Protein AF-A0A8E0RYA0-F1 (afdb_monomer)

pLDDT: mean 81.8, std 12.88, range [38.12, 97.06]

Foldseek 3Di:
DPDDQPQPEEDECEEFEDEQAERDADAADARYEYYNYEYEHAEHAYAHDHHDDPHEYEYAPYEYEAHEYHDPDDPHGREPHEDPDPRYHYDHYHYYHYPDYHYD

Radius of gyration: 13.26 Å; Cα contacts (8 Å, |Δi|>4): 288; chains: 1; bounding box: 29×22×43 Å

Solvent-accessible surface area (backbone atoms only — not comparable to full-atom values): 5639 Å² total; per-residue (Å²): 130,88,78,81,79,76,62,80,45,74,53,62,70,42,79,44,66,72,32,84,41,47,69,46,79,50,68,67,42,62,18,41,37,39,34,51,29,42,36,32,53,20,22,13,32,24,35,37,44,43,47,51,94,84,38,58,30,35,40,30,55,26,40,38,35,37,29,31,70,54,66,93,84,65,92,64,70,36,15,44,33,35,58,81,44,93,57,57,49,79,45,76,58,46,67,46,77,44,75,68,41,54,75,82

Organism: NCBI:txid27845

Sequence (104 aa):
MPRTIFLSSYVKGSSIHNTFNRGVNINNTDGVLIEDNVIHDVLGADLVLQGGLDESDTTQHSLIVNVKNRCLGDPVPAAAIWMSQLNTTVRSNVVAGGTNVGFW

Structure (mmCIF, N/CA/C/O backbone):
data_AF-A0A8E0RYA0-F1
#
_entry.id   AF-A0A8E0RYA0-F1
#
loop_
_atom_site.group_PDB
_atom_site.id
_atom_site.type_symbol
_atom_site.label_atom_id
_atom_site.label_alt_id
_atom_site.label_comp_id
_atom_site.label_asym_id
_atom_site.label_entity_id
_atom_site.label_seq_id
_atom_site.pdbx_PDB_ins_code
_atom_site.Cartn_x
_atom_site.Cartn_y
_atom_site.Cartn_z
_atom_site.occupancy
_atom_site.B_iso_or_equiv
_atom_site.auth_seq_id
_atom_site.auth_comp_id
_atom_site.auth_asym_id
_atom_site.auth_atom_id
_atom_site.pdbx_PDB_model_num
ATOM 1 N N . MET A 1 1 ? -9.766 1.633 30.560 1.00 38.12 1 MET A N 1
ATOM 2 C CA . MET A 1 1 ? -10.771 2.294 29.700 1.00 38.12 1 MET A CA 1
ATOM 3 C C . MET A 1 1 ? -10.448 1.931 28.257 1.00 38.12 1 MET A C 1
ATOM 5 O O . MET A 1 1 ? -9.279 2.077 27.913 1.00 38.12 1 MET A O 1
ATOM 9 N N . PRO A 1 2 ? -11.382 1.436 27.427 1.00 45.84 2 PRO A N 1
ATOM 10 C CA . PRO A 1 2 ? -11.112 1.302 26.002 1.00 45.84 2 PRO A CA 1
ATOM 11 C C . PRO A 1 2 ? -11.063 2.711 25.403 1.00 45.84 2 PRO A C 1
ATOM 13 O O . PRO A 1 2 ? -12.018 3.475 25.534 1.00 45.84 2 PRO A O 1
ATOM 16 N N . ARG A 1 3 ? -9.918 3.087 24.828 1.00 49.38 3 ARG A N 1
ATOM 17 C CA . ARG A 1 3 ? -9.749 4.362 24.125 1.00 49.38 3 ARG A CA 1
ATOM 18 C C . ARG A 1 3 ? -10.448 4.229 22.773 1.00 49.38 3 ARG A C 1
ATOM 20 O O . ARG A 1 3 ? -9.987 3.477 21.922 1.00 49.38 3 ARG A O 1
ATOM 27 N N . THR A 1 4 ? -11.572 4.916 22.597 1.00 50.41 4 THR A N 1
ATOM 28 C CA . THR A 1 4 ? -12.204 5.088 21.284 1.00 50.41 4 THR A CA 1
ATOM 29 C C . THR A 1 4 ? -11.242 5.891 20.413 1.00 50.41 4 THR A C 1
ATOM 31 O O . THR A 1 4 ? -11.009 7.066 20.689 1.00 50.41 4 THR A O 1
ATOM 34 N N . ILE A 1 5 ? -10.631 5.249 19.417 1.00 56.16 5 ILE A N 1
ATOM 35 C CA . ILE A 1 5 ? -9.774 5.921 18.436 1.00 56.16 5 ILE A CA 1
ATOM 36 C C . ILE A 1 5 ? -10.708 6.641 17.459 1.00 56.16 5 ILE A C 1
ATOM 38 O O . ILE A 1 5 ? -11.486 5.995 16.754 1.00 56.16 5 ILE A O 1
ATOM 42 N N . PHE A 1 6 ? -10.677 7.972 17.452 1.00 53.94 6 PHE A N 1
ATOM 43 C CA . PHE A 1 6 ? -11.389 8.777 16.462 1.00 53.94 6 PHE A CA 1
ATOM 44 C C . PHE A 1 6 ? -10.476 8.965 15.252 1.00 53.94 6 PHE A C 1
ATOM 46 O O . PHE A 1 6 ? -9.744 9.945 15.170 1.00 53.94 6 PHE A O 1
ATOM 53 N N . LEU A 1 7 ? -10.532 8.019 14.313 1.00 63.97 7 LEU A N 1
ATOM 54 C CA . LEU A 1 7 ? -9.858 8.143 13.021 1.00 63.97 7 LEU A CA 1
ATOM 55 C C . LEU A 1 7 ? -10.454 9.357 12.290 1.00 63.97 7 LEU A C 1
ATOM 57 O O . LEU A 1 7 ? -11.597 9.315 11.832 1.00 63.97 7 LEU A O 1
ATOM 61 N N . SER A 1 8 ? -9.723 10.471 12.255 1.00 75.19 8 SER A N 1
ATOM 62 C CA . SER A 1 8 ? -10.239 11.751 11.745 1.00 75.19 8 SER A CA 1
ATOM 63 C C . SER A 1 8 ? -10.173 11.855 10.218 1.00 75.19 8 SER A C 1
ATOM 65 O O . SER A 1 8 ? -10.931 12.616 9.618 1.00 75.19 8 SER A O 1
ATOM 67 N N . SER A 1 9 ? -9.290 11.072 9.589 1.00 87.50 9 SER A N 1
ATOM 68 C CA . SER A 1 9 ? -9.019 11.095 8.149 1.00 87.50 9 SER A CA 1
ATOM 69 C C . SER A 1 9 ? -9.010 9.683 7.570 1.00 87.50 9 SER A C 1
ATOM 71 O O . SER A 1 9 ? -8.534 8.742 8.208 1.00 87.50 9 SER A O 1
ATOM 73 N N . TYR A 1 10 ? -9.537 9.522 6.354 1.00 92.31 10 TYR A N 1
ATOM 74 C CA . TYR A 1 10 ? -9.630 8.214 5.714 1.00 92.31 10 TYR A CA 1
ATOM 75 C C . TYR A 1 10 ? -9.494 8.265 4.191 1.00 92.31 10 TYR A C 1
ATOM 77 O O . TYR A 1 10 ? -9.894 9.230 3.541 1.00 92.31 10 TYR A O 1
ATOM 85 N N . VAL A 1 11 ? -8.999 7.163 3.631 1.00 93.44 11 VAL A N 1
ATOM 86 C CA . VAL A 1 11 ? -9.173 6.777 2.227 1.00 93.44 11 VAL A CA 1
ATOM 87 C C . VAL A 1 11 ? -9.918 5.452 2.247 1.00 93.44 11 VAL A C 1
ATOM 89 O O . VAL A 1 11 ? -9.365 4.433 2.667 1.00 93.44 11 VAL A O 1
ATOM 92 N N . LYS A 1 12 ? -11.198 5.468 1.872 1.00 95.38 12 LYS A N 1
ATOM 93 C CA . LYS A 1 12 ? -12.062 4.294 1.987 1.00 95.38 12 LYS A CA 1
ATOM 94 C C . LYS A 1 12 ? -12.888 4.054 0.733 1.00 95.38 12 LYS A C 1
ATOM 96 O O . LYS A 1 12 ? -13.416 5.009 0.166 1.00 95.38 12 LYS A O 1
ATOM 101 N N . GLY A 1 13 ? -13.028 2.791 0.327 1.00 96.69 13 GLY A N 1
ATOM 102 C CA . GLY A 1 13 ? -13.919 2.398 -0.770 1.00 96.69 13 GLY A CA 1
ATOM 103 C C . GLY A 1 13 ? -13.527 2.979 -2.130 1.00 96.69 13 GLY A C 1
ATOM 104 O O . GLY A 1 13 ? -14.394 3.208 -2.971 1.00 96.69 13 GLY A O 1
ATOM 105 N N . SER A 1 14 ? -12.246 3.298 -2.324 1.00 96.50 14 SER A N 1
ATOM 106 C CA . SER A 1 14 ? -11.739 3.969 -3.524 1.00 96.50 14 SER A CA 1
ATOM 107 C C . SER A 1 14 ? -11.053 2.997 -4.481 1.00 96.50 14 SER A C 1
AT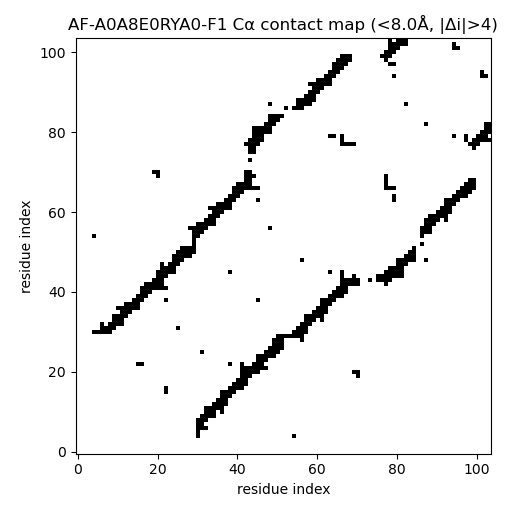OM 109 O O . SER A 1 14 ? -10.441 2.014 -4.061 1.00 96.50 14 SER A O 1
ATOM 111 N N . SER A 1 15 ? -11.109 3.314 -5.777 1.00 96.00 15 SER A N 1
ATOM 112 C CA . SER A 1 15 ? -10.278 2.682 -6.805 1.00 96.00 15 SER A CA 1
ATOM 113 C C . SER A 1 15 ? -9.200 3.666 -7.250 1.00 96.00 15 SER A C 1
ATOM 115 O O . SER A 1 15 ? -9.528 4.747 -7.737 1.00 96.00 15 SER A O 1
ATOM 117 N N . ILE A 1 16 ? -7.927 3.308 -7.096 1.00 94.75 16 ILE A N 1
ATOM 118 C CA . ILE A 1 16 ? -6.782 4.160 -7.451 1.00 94.75 16 ILE A CA 1
ATOM 119 C C . ILE A 1 16 ? -5.958 3.435 -8.510 1.00 94.75 16 ILE A C 1
ATOM 121 O O . ILE A 1 16 ? -5.563 2.288 -8.315 1.00 94.75 16 ILE A O 1
ATOM 125 N N . HIS A 1 17 ? -5.708 4.084 -9.647 1.00 93.62 17 HIS A N 1
ATOM 126 C CA . HIS A 1 17 ? -5.005 3.436 -10.748 1.00 93.62 17 HIS A CA 1
ATOM 127 C C . HIS A 1 17 ? -4.148 4.385 -11.584 1.00 93.62 17 HIS A C 1
ATOM 129 O O . HIS A 1 17 ? -4.382 5.593 -11.601 1.00 93.62 17 HIS A O 1
ATOM 135 N N . ASN A 1 18 ? -3.155 3.829 -12.289 1.00 91.81 18 ASN A N 1
ATOM 136 C CA . ASN A 1 18 ? -2.279 4.555 -13.221 1.00 91.81 18 ASN A CA 1
ATOM 137 C C . ASN A 1 18 ? -1.565 5.768 -12.593 1.00 91.81 18 ASN A C 1
ATOM 139 O O . ASN A 1 18 ? -1.508 6.847 -13.188 1.00 91.81 18 ASN A O 1
ATOM 143 N N . THR A 1 19 ? -1.005 5.604 -11.395 1.00 86.75 19 THR A N 1
ATOM 144 C CA . THR A 1 19 ? -0.273 6.681 -10.717 1.00 86.75 19 THR A CA 1
ATOM 145 C C . THR A 1 19 ? 1.218 6.669 -11.070 1.00 86.75 19 THR A C 1
ATOM 147 O O . THR A 1 19 ? 1.802 5.642 -11.421 1.00 86.75 19 THR A O 1
ATOM 150 N N . PHE A 1 20 ? 1.857 7.838 -10.975 1.00 81.62 20 PHE A N 1
ATOM 151 C CA . PHE A 1 20 ? 3.246 8.029 -11.406 1.00 81.62 20 PHE A CA 1
ATOM 152 C C . PHE A 1 20 ? 4.311 7.697 -10.344 1.00 81.62 20 PHE A C 1
ATOM 154 O O . PHE A 1 20 ? 5.495 7.764 -10.676 1.00 81.62 20 PHE A O 1
ATOM 161 N N . ASN A 1 21 ? 3.936 7.358 -9.099 1.00 75.69 21 ASN A N 1
ATOM 162 C CA . ASN A 1 21 ? 4.906 6.927 -8.072 1.00 75.69 21 ASN A CA 1
ATOM 163 C C . ASN A 1 21 ? 4.307 6.299 -6.788 1.00 75.69 21 ASN A C 1
ATOM 165 O O . ASN A 1 21 ? 4.989 5.532 -6.113 1.00 75.69 21 ASN A O 1
ATOM 169 N N . ARG A 1 22 ? 3.087 6.692 -6.388 1.00 85.69 22 ARG A N 1
ATOM 170 C CA . ARG A 1 22 ? 2.395 6.188 -5.184 1.00 85.69 22 ARG A CA 1
ATOM 171 C C . ARG A 1 22 ? 0.884 6.189 -5.402 1.00 85.69 22 ARG A C 1
ATOM 173 O O . ARG A 1 22 ? 0.392 7.090 -6.086 1.00 85.69 22 ARG A O 1
ATOM 180 N N . GLY A 1 23 ? 0.156 5.221 -4.852 1.00 89.00 23 GLY A N 1
ATOM 181 C CA . GLY A 1 23 ? -1.309 5.248 -4.813 1.00 89.00 23 GLY A CA 1
ATOM 182 C C . GLY A 1 23 ? -1.813 6.025 -3.605 1.00 89.00 23 GLY A C 1
ATOM 183 O O . GLY A 1 23 ? -2.583 6.970 -3.766 1.00 89.00 23 GLY A O 1
ATOM 184 N N . VAL A 1 24 ? -1.315 5.699 -2.407 1.00 90.44 24 VAL A N 1
ATOM 185 C CA . VAL A 1 24 ? -1.623 6.433 -1.171 1.00 90.44 24 VAL A CA 1
ATOM 186 C C . VAL A 1 24 ? -0.354 6.647 -0.352 1.00 90.44 24 VAL A C 1
ATOM 188 O O . VAL A 1 24 ? 0.398 5.720 -0.059 1.00 90.44 24 VAL A O 1
ATOM 191 N N . ASN A 1 25 ? -0.123 7.894 0.045 1.00 88.56 25 ASN A N 1
ATOM 192 C CA . ASN A 1 25 ? 1.037 8.280 0.834 1.00 88.56 25 ASN A CA 1
ATOM 193 C C . ASN A 1 25 ? 0.578 9.036 2.079 1.00 88.56 25 ASN A C 1
ATOM 195 O O . ASN A 1 25 ? 0.039 10.137 1.951 1.00 88.56 25 ASN A O 1
ATOM 199 N N . ILE A 1 26 ? 0.804 8.463 3.258 1.00 85.62 26 ILE A N 1
ATOM 200 C CA . ILE A 1 26 ? 0.546 9.133 4.534 1.00 85.62 26 ILE A CA 1
ATOM 201 C C . ILE A 1 26 ? 1.885 9.496 5.171 1.00 85.62 26 ILE A C 1
ATOM 203 O O . ILE A 1 26 ? 2.786 8.663 5.249 1.00 85.62 26 ILE A O 1
ATOM 207 N N . ASN A 1 27 ? 2.039 10.769 5.548 1.00 84.50 27 ASN A N 1
ATOM 208 C CA . ASN A 1 27 ? 3.271 11.290 6.136 1.00 84.50 27 ASN A CA 1
ATOM 209 C C . ASN A 1 27 ? 2.963 12.124 7.375 1.00 84.50 27 ASN A C 1
ATOM 211 O O . ASN A 1 27 ? 2.237 13.112 7.272 1.00 84.50 27 ASN A O 1
ATOM 215 N N . ASN A 1 28 ? 3.590 11.775 8.496 1.00 81.88 28 ASN A N 1
ATOM 216 C CA . ASN A 1 28 ? 3.481 12.444 9.784 1.00 81.88 28 ASN A CA 1
ATOM 217 C C . ASN A 1 28 ? 2.016 12.616 10.218 1.00 81.88 28 ASN A C 1
ATOM 219 O O . ASN A 1 28 ? 1.565 13.731 10.487 1.00 81.88 28 ASN A O 1
ATOM 223 N N . THR A 1 29 ? 1.274 11.507 10.207 1.00 79.56 29 THR A N 1
ATOM 224 C CA . THR A 1 29 ? -0.162 11.449 10.477 1.00 79.56 29 THR A CA 1
ATOM 225 C C . THR A 1 29 ? -0.454 10.656 11.742 1.00 79.56 29 THR A C 1
ATOM 227 O O . THR A 1 29 ? 0.229 9.692 12.034 1.00 79.56 29 THR A O 1
ATOM 230 N N . ASP A 1 30 ? -1.505 11.020 12.470 1.00 82.25 30 ASP A N 1
ATOM 231 C CA . ASP A 1 30 ? -1.971 10.250 13.623 1.00 82.25 30 ASP A CA 1
ATOM 232 C C . ASP A 1 30 ? -3.424 9.818 13.382 1.00 82.25 30 ASP A C 1
ATOM 234 O O . ASP A 1 30 ? -4.336 10.650 13.349 1.00 82.25 30 ASP A O 1
ATOM 238 N N . GLY A 1 31 ? -3.641 8.513 13.187 1.00 84.75 31 GLY A N 1
ATOM 239 C CA . GLY A 1 31 ? -4.977 7.914 13.154 1.00 84.75 31 GLY A CA 1
ATOM 240 C C . GLY A 1 31 ? -5.672 7.985 11.790 1.00 84.75 31 GLY A C 1
ATOM 241 O O . GLY A 1 31 ? -6.850 8.343 11.702 1.00 84.75 31 GLY A O 1
ATOM 242 N N . VAL A 1 32 ? -4.971 7.629 10.714 1.00 88.94 32 VAL A N 1
ATOM 243 C CA . VAL A 1 32 ? -5.534 7.512 9.361 1.00 88.94 32 VAL A CA 1
ATOM 244 C C . VAL A 1 32 ? -6.054 6.100 9.097 1.00 88.94 32 VAL A C 1
ATOM 246 O O . VAL A 1 32 ? -5.383 5.105 9.376 1.00 88.94 32 VAL A O 1
ATOM 249 N N . LEU A 1 33 ? -7.250 6.010 8.505 1.00 91.25 33 LEU A N 1
ATOM 250 C CA . LEU A 1 33 ? -7.844 4.751 8.050 1.00 91.25 33 LEU A CA 1
ATOM 251 C C . LEU A 1 33 ? -7.735 4.579 6.535 1.00 91.25 33 LEU A C 1
ATOM 253 O O . LEU A 1 33 ? -8.238 5.398 5.769 1.00 91.25 33 LEU A O 1
ATOM 257 N N . ILE A 1 34 ? -7.161 3.461 6.105 1.00 92.81 34 ILE A N 1
ATOM 258 C CA . ILE A 1 34 ? -7.069 3.067 4.700 1.00 92.81 34 ILE A CA 1
ATOM 259 C C . ILE A 1 34 ? -7.775 1.723 4.550 1.00 92.81 34 ILE A C 1
ATOM 261 O O . ILE A 1 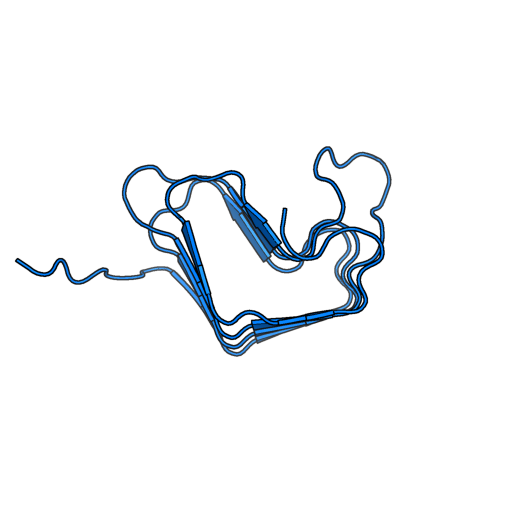34 ? -7.228 0.681 4.905 1.00 92.81 34 ILE A O 1
ATOM 265 N N . GLU A 1 35 ? -9.020 1.748 4.083 1.00 95.50 35 GLU A N 1
ATOM 266 C CA . GLU A 1 35 ? -9.914 0.589 4.144 1.00 95.50 35 GLU A CA 1
ATOM 267 C C . GLU A 1 35 ? -10.660 0.328 2.829 1.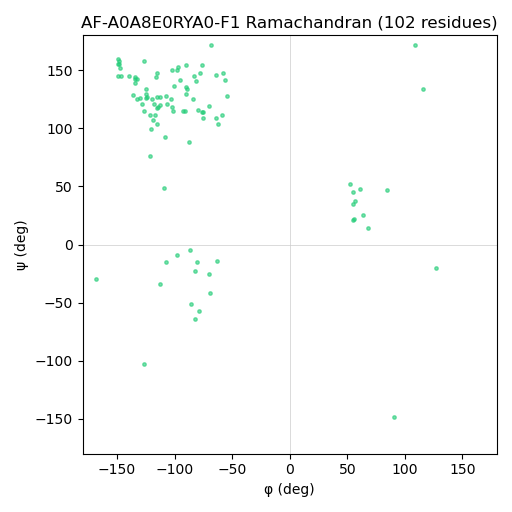00 95.50 35 GLU A C 1
ATOM 269 O O . GLU A 1 35 ? -11.115 1.257 2.172 1.00 95.50 35 GLU A O 1
ATOM 274 N N . ASP A 1 36 ? -10.847 -0.944 2.470 1.00 97.06 36 ASP A N 1
ATOM 275 C CA . ASP A 1 36 ? -11.701 -1.367 1.347 1.00 97.06 36 ASP A CA 1
ATOM 276 C C . ASP A 1 36 ? -11.331 -0.704 0.002 1.00 97.06 36 ASP A C 1
ATOM 278 O O . ASP A 1 36 ? -12.204 -0.386 -0.808 1.00 97.06 36 ASP A O 1
ATOM 282 N N . ASN A 1 37 ? -10.041 -0.449 -0.243 1.00 96.50 37 ASN A N 1
ATOM 283 C CA . ASN A 1 37 ? -9.582 0.160 -1.494 1.00 96.50 37 ASN A CA 1
ATOM 284 C C . ASN A 1 37 ? -9.083 -0.894 -2.485 1.00 96.50 37 ASN A C 1
ATOM 286 O O . ASN A 1 37 ? -8.525 -1.920 -2.096 1.00 96.50 37 ASN A O 1
ATOM 290 N N . VAL A 1 38 ? -9.221 -0.603 -3.778 1.00 96.31 38 VAL A N 1
ATOM 291 C CA . VAL A 1 38 ? -8.577 -1.356 -4.859 1.00 96.31 38 VAL A CA 1
ATOM 292 C C . VAL A 1 38 ? -7.542 -0.453 -5.510 1.00 96.31 38 VAL A C 1
ATOM 294 O O . VAL A 1 38 ? -7.881 0.608 -6.031 1.00 96.31 38 VAL A O 1
ATOM 297 N N . ILE A 1 39 ? -6.278 -0.860 -5.485 1.00 94.12 39 ILE A N 1
ATOM 298 C CA . ILE A 1 39 ? -5.183 -0.072 -6.042 1.00 94.12 39 ILE A CA 1
ATOM 299 C C . ILE A 1 39 ? -4.423 -0.908 -7.064 1.00 94.12 39 ILE A C 1
ATOM 301 O O . ILE A 1 39 ? -4.027 -2.041 -6.780 1.00 94.12 39 ILE A O 1
ATOM 305 N N . HIS A 1 40 ? -4.268 -0.391 -8.284 1.00 93.00 40 HIS A N 1
ATOM 306 C CA . HIS A 1 40 ? -3.605 -1.144 -9.342 1.00 93.00 40 HIS A CA 1
ATOM 307 C C . HIS A 1 40 ? -2.850 -0.296 -10.360 1.00 93.00 40 HIS A C 1
ATOM 309 O O . HIS A 1 40 ? -3.106 0.888 -10.539 1.00 93.00 40 HIS A O 1
ATOM 315 N N . ASP A 1 41 ? -1.906 -0.919 -11.067 1.00 91.19 41 ASP A N 1
ATOM 316 C CA . ASP A 1 41 ? -1.114 -0.257 -12.114 1.00 91.19 41 ASP A CA 1
ATOM 317 C C . ASP A 1 41 ? -0.366 0.992 -11.618 1.00 91.19 41 ASP A C 1
ATOM 319 O O . ASP A 1 41 ? -0.236 1.990 -12.331 1.00 91.19 41 ASP A O 1
ATOM 323 N N . VAL A 1 42 ? 0.142 0.920 -10.390 1.00 87.44 42 VAL A N 1
ATOM 324 C CA . VAL A 1 42 ? 0.937 1.969 -9.747 1.00 87.44 42 VAL A CA 1
ATOM 325 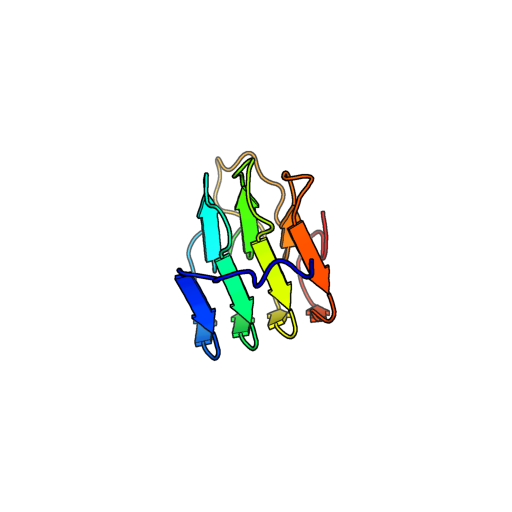C C . VAL A 1 42 ? 2.416 1.763 -10.064 1.00 87.44 42 VAL A C 1
ATOM 327 O O . VAL A 1 42 ? 2.926 0.646 -9.977 1.00 87.44 42 VAL A O 1
ATOM 330 N N . LEU A 1 43 ? 3.118 2.830 -10.449 1.00 86.19 43 LEU A N 1
ATOM 331 C CA . LEU A 1 43 ? 4.585 2.848 -10.479 1.00 86.19 43 LEU A CA 1
ATOM 332 C C . LEU A 1 43 ? 5.106 3.135 -9.066 1.00 86.19 43 LEU A C 1
ATOM 334 O O . LEU A 1 43 ? 4.550 4.011 -8.426 1.00 86.19 43 LEU A O 1
ATOM 338 N N . GLY A 1 44 ? 6.185 2.493 -8.610 1.00 78.81 44 GLY A N 1
ATOM 339 C CA . GLY A 1 44 ? 6.845 2.822 -7.335 1.00 78.81 44 GLY A CA 1
ATOM 340 C C . GLY A 1 44 ? 6.322 2.043 -6.125 1.00 78.81 44 GLY A C 1
ATOM 341 O O . GLY A 1 44 ? 5.985 0.868 -6.246 1.00 78.81 44 GLY A O 1
ATOM 342 N N . ALA A 1 45 ? 6.344 2.664 -4.943 1.00 74.12 45 ALA A N 1
ATOM 343 C CA . ALA A 1 45 ? 5.757 2.090 -3.731 1.00 74.12 45 ALA A CA 1
ATOM 344 C C . ALA A 1 45 ? 4.300 2.534 -3.624 1.00 74.12 45 ALA A C 1
ATOM 346 O O . ALA A 1 45 ? 4.021 3.723 -3.736 1.00 74.12 45 ALA A O 1
ATOM 347 N N . ASP A 1 46 ? 3.373 1.606 -3.423 1.00 75.25 46 ASP A N 1
ATOM 348 C CA . ASP A 1 46 ? 1.958 1.928 -3.563 1.00 75.25 46 ASP A CA 1
ATOM 349 C C . ASP A 1 46 ? 1.374 2.588 -2.308 1.00 75.25 46 ASP A C 1
ATOM 351 O O . ASP A 1 46 ? 1.013 3.770 -2.336 1.00 75.25 46 ASP A O 1
ATOM 355 N N . LEU A 1 47 ? 1.353 1.848 -1.200 1.00 78.25 47 LEU A N 1
ATOM 356 C CA . LEU A 1 47 ? 0.953 2.332 0.110 1.00 78.25 47 LEU A CA 1
ATOM 357 C C . LEU A 1 47 ? 2.189 2.626 0.962 1.00 78.25 47 LEU A C 1
ATOM 359 O O . LEU A 1 47 ? 2.938 1.717 1.321 1.00 78.25 47 LEU A O 1
ATOM 363 N N . VAL A 1 48 ? 2.390 3.894 1.313 1.00 78.12 48 VAL A N 1
ATOM 364 C CA . VAL A 1 48 ? 3.537 4.345 2.112 1.00 78.12 48 VAL A CA 1
ATOM 365 C C . VAL A 1 48 ? 3.052 4.882 3.453 1.00 78.12 48 VAL A C 1
ATOM 367 O O . VAL A 1 48 ? 2.311 5.863 3.488 1.00 78.12 48 VAL A O 1
ATOM 370 N N . LEU A 1 49 ? 3.475 4.226 4.539 1.00 75.38 49 LEU A N 1
ATOM 371 C CA . LEU A 1 49 ? 3.071 4.521 5.917 1.00 75.38 49 LEU A CA 1
ATOM 372 C C . LEU A 1 49 ? 4.247 5.174 6.671 1.00 75.38 49 LEU A C 1
ATOM 374 O O . LEU A 1 49 ? 5.131 4.481 7.191 1.00 75.38 49 LEU A O 1
ATOM 378 N N . GLN A 1 50 ? 4.296 6.514 6.657 1.00 71.12 50 GLN A N 1
ATOM 379 C CA . GLN A 1 50 ? 5.414 7.329 7.157 1.00 71.12 50 GLN A CA 1
ATOM 380 C C . GLN A 1 50 ? 5.029 8.311 8.272 1.00 71.12 50 GLN A C 1
ATOM 382 O O . GLN A 1 50 ? 5.058 9.514 8.067 1.00 71.12 50 GLN A O 1
ATOM 387 N N . GLY A 1 51 ? 4.823 7.858 9.504 1.00 64.56 51 GLY A N 1
ATOM 388 C CA . GLY A 1 51 ? 5.000 8.702 10.698 1.00 64.56 51 GLY A CA 1
ATOM 389 C C . GLY A 1 51 ? 3.722 9.115 11.425 1.00 64.56 51 GLY A C 1
ATOM 390 O O . GLY A 1 51 ? 2.635 8.884 10.928 1.00 64.56 51 GLY A O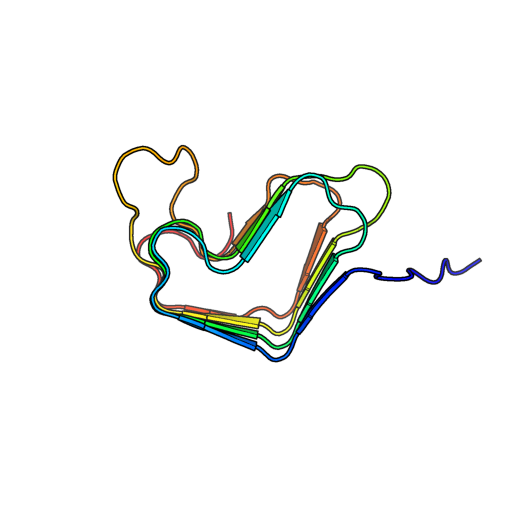 1
ATOM 391 N N . GLY A 1 52 ? 3.920 9.731 12.600 1.00 59.28 52 GLY A N 1
ATOM 392 C CA . GLY A 1 52 ? 2.967 9.892 13.713 1.00 59.28 52 GLY A CA 1
ATOM 393 C C . GLY A 1 52 ? 3.476 9.149 14.955 1.00 59.28 52 GLY A C 1
ATOM 394 O O . GLY A 1 52 ? 3.975 8.026 14.836 1.00 59.28 52 GLY A O 1
ATOM 395 N N . LEU A 1 53 ? 3.452 9.760 16.139 1.00 63.50 53 LEU A N 1
ATOM 396 C CA . LEU A 1 53 ? 3.940 9.117 17.375 1.00 63.50 53 LEU A CA 1
A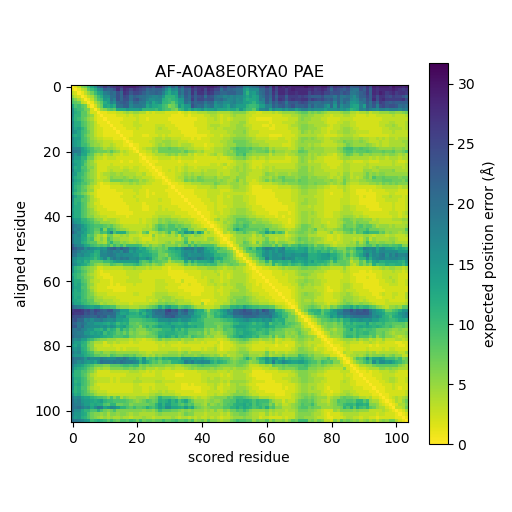TOM 397 C C . LEU A 1 53 ? 2.803 8.714 18.319 1.00 63.50 53 LEU A C 1
ATOM 399 O O . LEU A 1 53 ? 3.031 7.902 19.218 1.00 63.50 53 LEU A O 1
ATOM 403 N N . ASP A 1 54 ? 1.596 9.240 18.108 1.00 66.44 54 ASP A N 1
ATOM 404 C CA . ASP A 1 54 ? 0.584 9.328 19.157 1.00 66.44 54 ASP A CA 1
ATOM 405 C C . ASP A 1 54 ? -0.629 8.420 18.899 1.00 66.44 54 ASP A C 1
ATOM 407 O O . ASP A 1 54 ? -1.184 7.862 19.855 1.00 66.44 54 ASP A O 1
ATOM 411 N N . GLU A 1 55 ? -1.033 8.217 17.636 1.00 69.44 55 GLU A N 1
ATOM 412 C CA . GLU A 1 55 ? -2.120 7.297 17.259 1.00 69.44 55 GLU A CA 1
ATOM 413 C C . GLU A 1 55 ? -1.703 6.275 16.194 1.00 69.44 55 GLU A C 1
ATOM 415 O O . GLU A 1 55 ? -0.719 6.450 15.481 1.00 69.44 55 GLU A O 1
ATOM 420 N N . SER A 1 56 ? -2.437 5.156 16.127 1.00 77.31 56 SER A N 1
ATOM 421 C CA . SER A 1 56 ? -2.121 4.072 15.196 1.00 77.31 56 SER A CA 1
ATOM 422 C C . SER A 1 56 ? -2.877 4.223 13.883 1.00 77.31 56 SER A C 1
ATOM 424 O O . SER A 1 56 ? -4.103 4.088 13.846 1.00 77.31 56 SER A O 1
ATOM 426 N N . ASP A 1 57 ? -2.135 4.440 12.800 1.00 85.75 57 ASP A N 1
ATOM 427 C CA . ASP A 1 57 ? -2.672 4.325 11.447 1.00 85.75 57 ASP A CA 1
ATOM 428 C C . ASP A 1 57 ? -3.101 2.878 11.175 1.00 85.75 57 ASP A C 1
ATOM 430 O O . ASP A 1 57 ? -2.497 1.918 11.662 1.00 85.75 57 ASP A O 1
ATOM 434 N N . THR A 1 58 ? -4.163 2.699 10.396 1.00 89.62 58 THR A N 1
ATOM 435 C CA . THR A 1 58 ? -4.701 1.374 10.076 1.00 89.62 58 THR A CA 1
ATOM 436 C C . THR A 1 58 ? -4.897 1.226 8.580 1.00 89.62 58 THR A C 1
ATOM 438 O O . THR A 1 58 ? -5.626 1.999 7.964 1.00 89.62 58 THR A O 1
ATOM 441 N N . THR A 1 59 ? -4.317 0.174 8.003 1.00 91.62 59 THR A N 1
ATOM 442 C CA . THR A 1 59 ? -4.656 -0.293 6.657 1.00 91.62 59 THR A CA 1
ATOM 443 C C . THR A 1 59 ? -5.270 -1.685 6.712 1.00 91.62 59 THR A C 1
ATOM 445 O O . THR A 1 59 ? -4.698 -2.614 7.297 1.00 91.62 59 THR A O 1
ATOM 448 N N . GLN A 1 60 ? -6.447 -1.836 6.104 1.00 94.50 60 GLN A N 1
ATOM 449 C CA . GLN A 1 60 ? -7.155 -3.108 6.077 1.00 94.50 60 GLN A CA 1
ATOM 450 C C . GLN A 1 60 ? -8.010 -3.331 4.835 1.00 94.50 60 GLN A C 1
ATOM 452 O O . GLN A 1 60 ? -8.463 -2.386 4.194 1.00 94.50 60 GLN A O 1
ATOM 457 N N . HIS A 1 61 ? -8.247 -4.605 4.520 1.00 96.50 61 HIS A N 1
ATOM 458 C CA . HIS A 1 61 ? -9.192 -5.048 3.484 1.00 96.50 61 HIS A CA 1
ATOM 459 C C . HIS A 1 61 ? -8.951 -4.444 2.091 1.00 96.50 61 HIS A C 1
ATOM 461 O O . HIS A 1 61 ? -9.855 -4.423 1.260 1.00 96.50 61 HIS A O 1
ATOM 467 N N . SER A 1 62 ? -7.743 -3.950 1.820 1.00 95.94 62 SER A N 1
ATOM 468 C CA . SER A 1 62 ? -7.409 -3.358 0.530 1.00 95.94 62 SER A CA 1
ATOM 469 C C . SER A 1 62 ? -6.750 -4.392 -0.380 1.00 95.94 62 SER A C 1
ATOM 471 O O . SER A 1 62 ? -5.960 -5.230 0.068 1.00 95.94 62 SER A O 1
ATOM 473 N N . LEU A 1 63 ? -7.094 -4.336 -1.664 1.00 95.19 63 LEU A N 1
ATOM 474 C CA . LEU A 1 63 ? -6.510 -5.147 -2.725 1.00 95.19 63 LEU A CA 1
ATOM 475 C C . LEU A 1 63 ? -5.513 -4.294 -3.507 1.00 95.19 63 LEU A C 1
ATOM 477 O O . LEU A 1 63 ? -5.907 -3.322 -4.144 1.00 95.19 63 LEU A O 1
ATOM 481 N N . ILE A 1 64 ? -4.242 -4.688 -3.498 1.00 93.00 64 ILE A N 1
ATOM 482 C CA . ILE A 1 64 ? -3.172 -3.999 -4.218 1.00 93.00 64 ILE A CA 1
ATOM 483 C C . ILE A 1 64 ? -2.569 -4.939 -5.261 1.00 93.00 64 ILE A C 1
ATOM 485 O O . ILE A 1 64 ? -2.066 -6.016 -4.925 1.00 93.00 64 ILE A O 1
ATOM 489 N N . VAL A 1 65 ? -2.617 -4.551 -6.537 1.00 93.31 65 VAL A N 1
ATOM 490 C CA . VAL A 1 65 ? -2.209 -5.423 -7.647 1.00 93.31 65 VAL A CA 1
ATOM 491 C C . VAL A 1 65 ? -1.333 -4.699 -8.662 1.00 93.31 65 VAL A C 1
ATOM 493 O O . VAL A 1 65 ? -1.563 -3.547 -9.000 1.00 93.31 65 VAL A O 1
ATOM 496 N N . ASN A 1 66 ? -0.351 -5.399 -9.228 1.00 90.94 66 ASN A N 1
ATOM 497 C CA . ASN A 1 66 ? 0.455 -4.888 -10.344 1.00 90.94 66 ASN A CA 1
ATOM 498 C C . ASN A 1 66 ? 1.242 -3.606 -10.010 1.00 90.94 66 ASN A C 1
ATOM 500 O O . ASN A 1 66 ? 1.232 -2.631 -10.767 1.00 90.94 66 ASN A O 1
ATOM 504 N N . VAL A 1 67 ? 1.927 -3.622 -8.864 1.00 87.69 67 VAL A N 1
ATOM 505 C CA . VAL A 1 67 ? 2.865 -2.570 -8.454 1.00 87.69 67 VAL A CA 1
ATOM 506 C C . VAL A 1 67 ? 4.164 -2.708 -9.246 1.00 87.69 67 VAL A C 1
ATOM 508 O O . VAL A 1 67 ? 4.895 -3.699 -9.133 1.00 87.69 67 VAL A O 1
ATOM 511 N N . LYS A 1 68 ? 4.442 -1.716 -10.085 1.00 86.31 68 LYS A N 1
ATOM 512 C CA . LYS A 1 68 ? 5.522 -1.712 -11.075 1.00 86.31 68 LYS A CA 1
ATOM 513 C C . LYS A 1 68 ? 6.756 -0.992 -10.541 1.00 86.31 68 LYS A C 1
ATOM 515 O O . LYS A 1 68 ? 6.654 -0.083 -9.721 1.00 86.31 68 LYS A O 1
ATOM 520 N N . ASN A 1 69 ? 7.936 -1.360 -11.034 1.00 78.69 69 ASN A N 1
ATOM 521 C CA . ASN A 1 69 ? 9.166 -0.648 -10.683 1.00 78.69 69 ASN A CA 1
ATOM 522 C C . ASN A 1 69 ? 9.095 0.848 -11.051 1.00 78.69 69 ASN A C 1
ATOM 524 O O . ASN A 1 69 ? 8.431 1.248 -12.008 1.00 78.69 69 ASN A O 1
ATOM 528 N N . ARG A 1 70 ? 9.771 1.665 -10.236 1.00 71.25 70 ARG A N 1
ATOM 529 C CA . ARG A 1 70 ? 9.664 3.133 -10.210 1.00 71.25 70 ARG A CA 1
ATOM 530 C C . ARG A 1 70 ? 10.214 3.852 -11.452 1.00 71.25 70 ARG A C 1
ATOM 532 O O . ARG A 1 70 ? 10.998 3.303 -12.227 1.00 71.25 70 ARG A O 1
ATOM 539 N N . CYS A 1 71 ? 9.945 5.161 -11.490 1.00 62.91 71 CYS A N 1
ATOM 540 C CA . CYS A 1 71 ? 10.756 6.170 -12.180 1.00 62.91 71 CYS A CA 1
ATOM 541 C C . CYS A 1 71 ? 12.021 6.532 -11.355 1.00 62.91 71 CYS A C 1
ATOM 543 O O . CYS A 1 71 ? 12.015 6.464 -10.128 1.00 62.91 71 CYS A O 1
ATOM 545 N N . LEU A 1 72 ? 13.139 6.870 -12.006 1.00 58.94 72 LEU A N 1
ATOM 546 C CA . LEU A 1 72 ? 14.461 7.105 -11.391 1.00 58.94 72 LEU A CA 1
ATOM 547 C C . LEU A 1 72 ? 14.426 8.161 -10.254 1.00 58.94 72 LEU A C 1
ATOM 549 O O . LEU A 1 72 ? 13.975 9.276 -10.476 1.00 58.94 72 LEU A O 1
ATOM 553 N N . GLY A 1 73 ? 14.953 7.834 -9.063 1.00 64.62 73 GLY A N 1
ATOM 554 C CA . GLY A 1 73 ? 15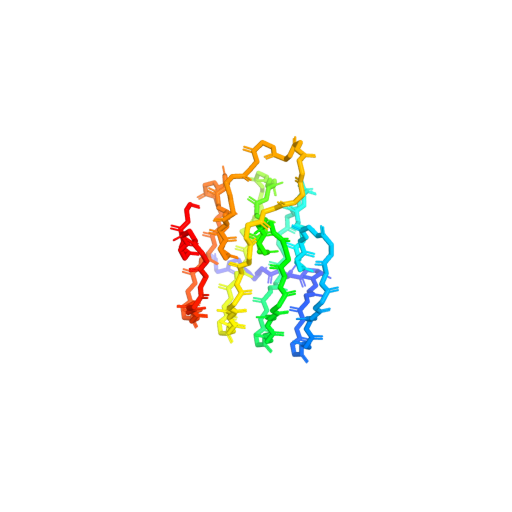.183 8.773 -7.949 1.00 64.62 73 GLY A CA 1
ATOM 555 C C . GLY A 1 73 ? 14.593 8.407 -6.573 1.00 64.62 73 GLY A C 1
ATOM 556 O O . GLY A 1 73 ? 15.096 8.911 -5.577 1.00 64.62 73 GLY A O 1
ATOM 557 N N . ASP A 1 74 ? 13.583 7.530 -6.475 1.00 69.50 74 ASP A N 1
ATOM 558 C CA . ASP A 1 74 ? 12.866 7.288 -5.200 1.00 69.50 74 ASP A CA 1
ATOM 559 C C . ASP A 1 74 ? 13.596 6.343 -4.215 1.00 69.50 74 ASP A C 1
ATOM 561 O O . ASP A 1 74 ? 13.737 5.159 -4.518 1.00 69.50 74 ASP A O 1
ATOM 565 N N . PR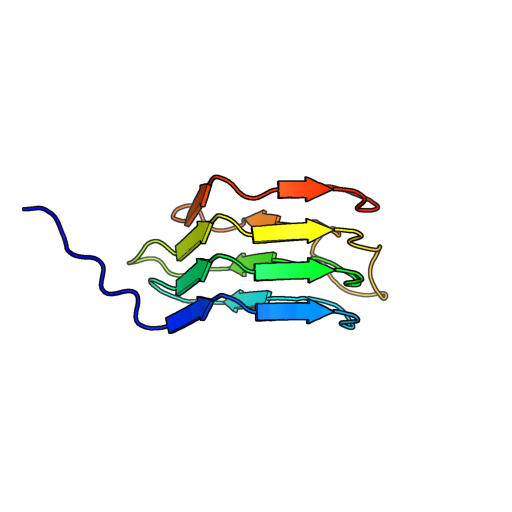O A 1 75 ? 14.036 6.782 -3.024 1.00 67.31 75 PRO A N 1
ATOM 566 C CA . PRO A 1 75 ? 14.776 5.923 -2.095 1.00 67.31 75 PRO A CA 1
ATOM 567 C C . PRO A 1 75 ? 13.975 4.715 -1.573 1.00 67.31 75 PRO A C 1
ATOM 569 O O . PRO A 1 75 ? 14.579 3.798 -1.018 1.00 67.31 75 PRO A O 1
ATOM 572 N N . VAL A 1 76 ? 12.649 4.690 -1.746 1.00 69.81 76 VAL A N 1
ATOM 573 C CA . VAL A 1 76 ? 11.792 3.588 -1.303 1.00 69.81 76 VAL A CA 1
ATOM 574 C C . VAL A 1 76 ? 11.781 2.466 -2.358 1.00 69.81 76 VAL A C 1
ATOM 576 O O . VAL A 1 76 ? 11.462 2.723 -3.524 1.00 69.81 76 VAL A O 1
ATOM 579 N N . PRO A 1 77 ? 12.114 1.210 -1.994 1.00 68.56 77 PRO A N 1
ATOM 580 C CA . PRO A 1 77 ? 11.945 0.065 -2.887 1.00 68.56 77 PRO A CA 1
ATOM 581 C C . PRO A 1 77 ? 10.490 -0.043 -3.353 1.00 68.56 77 PRO A C 1
ATOM 583 O O . PRO A 1 77 ? 9.581 0.179 -2.558 1.00 68.56 77 PRO A O 1
ATOM 586 N N . ALA A 1 78 ? 10.247 -0.414 -4.616 1.00 72.38 78 ALA A N 1
ATOM 587 C CA . ALA A 1 78 ? 8.877 -0.663 -5.068 1.00 72.38 78 ALA A CA 1
ATOM 588 C C . ALA A 1 78 ? 8.259 -1.779 -4.207 1.00 72.38 78 ALA A C 1
ATOM 590 O O . ALA A 1 78 ? 8.706 -2.926 -4.251 1.00 72.38 78 ALA A O 1
ATOM 591 N N . ALA A 1 79 ? 7.276 -1.426 -3.389 1.00 84.50 79 ALA A N 1
ATOM 592 C CA . ALA A 1 79 ? 6.563 -2.330 -2.504 1.00 84.50 79 ALA A CA 1
ATOM 593 C C . ALA A 1 79 ? 5.081 -1.969 -2.531 1.00 84.50 79 ALA A C 1
ATOM 595 O O . ALA A 1 79 ? 4.739 -0.793 -2.657 1.00 84.50 79 ALA A O 1
ATOM 596 N N . ALA A 1 80 ? 4.194 -2.954 -2.425 1.00 87.06 80 ALA A N 1
ATOM 597 C CA . ALA A 1 80 ? 2.770 -2.642 -2.358 1.00 87.06 80 ALA A CA 1
ATOM 598 C C . ALA A 1 80 ? 2.407 -1.957 -1.041 1.00 87.06 80 ALA A C 1
ATOM 600 O O . ALA A 1 80 ? 1.674 -0.979 -1.041 1.00 87.06 80 ALA A O 1
ATOM 601 N N . ILE A 1 81 ? 2.961 -2.434 0.072 1.00 89.06 81 ILE A N 1
ATOM 602 C CA . ILE A 1 81 ? 2.861 -1.768 1.364 1.00 89.06 81 ILE A CA 1
ATOM 603 C C . ILE A 1 81 ? 4.263 -1.626 1.935 1.00 89.06 81 ILE A C 1
ATOM 605 O O . ILE A 1 81 ? 4.951 -2.625 2.143 1.00 89.06 81 ILE A O 1
ATOM 609 N N . TRP A 1 82 ? 4.667 -0.385 2.182 1.00 87.75 82 TRP A N 1
ATOM 610 C CA . TRP A 1 82 ? 5.930 -0.039 2.815 1.00 87.75 82 TRP A CA 1
ATOM 611 C C . TRP A 1 82 ? 5.668 0.613 4.174 1.00 87.75 82 TRP A C 1
ATOM 613 O O . TRP A 1 82 ? 5.026 1.667 4.260 1.00 87.75 82 TRP A O 1
ATOM 623 N N . MET A 1 83 ? 6.158 -0.031 5.231 1.00 85.31 83 MET A N 1
ATOM 624 C CA . MET A 1 83 ? 5.927 0.336 6.626 1.00 85.31 83 MET A CA 1
ATOM 625 C C . MET A 1 83 ? 7.237 0.762 7.287 1.00 85.31 83 MET A C 1
ATOM 627 O O . MET A 1 83 ? 8.042 -0.074 7.684 1.00 85.31 83 MET A O 1
ATOM 631 N N . SER A 1 84 ? 7.447 2.066 7.477 1.00 76.62 84 SER A N 1
ATOM 632 C CA . SER A 1 84 ? 8.580 2.553 8.287 1.00 76.62 84 SER A CA 1
ATOM 633 C C . SER A 1 84 ? 8.205 2.911 9.724 1.00 76.62 84 SER A C 1
ATOM 635 O O . SER A 1 84 ? 9.081 3.216 10.531 1.00 76.62 84 SER A O 1
ATOM 637 N N . GLN A 1 85 ? 6.912 2.923 10.044 1.00 71.38 85 GLN A N 1
ATOM 638 C CA . GLN A 1 85 ? 6.390 3.316 11.348 1.00 71.38 85 GLN A CA 1
ATOM 639 C C . GLN A 1 85 ? 6.049 2.090 12.195 1.00 71.38 85 GLN A C 1
ATOM 641 O O . GLN A 1 85 ? 5.451 1.129 11.720 1.00 71.38 85 GLN A O 1
ATOM 646 N N . LEU A 1 86 ? 6.422 2.136 13.476 1.00 65.25 86 LEU A N 1
ATOM 647 C CA . LEU A 1 86 ? 6.242 1.012 14.403 1.00 65.25 86 LEU A CA 1
ATOM 648 C C . LEU A 1 86 ? 4.819 0.911 14.974 1.00 65.25 86 LEU A C 1
ATOM 650 O O . LEU A 1 86 ? 4.466 -0.122 15.536 1.00 65.25 86 LEU A O 1
ATOM 654 N N . ASN A 1 87 ? 4.008 1.964 14.844 1.00 80.25 87 ASN A N 1
ATOM 655 C CA . ASN A 1 87 ? 2.666 2.048 15.420 1.00 80.25 87 ASN A CA 1
ATOM 656 C C . ASN A 1 87 ? 1.567 1.972 14.348 1.00 80.25 87 ASN A C 1
ATOM 658 O O . ASN A 1 87 ? 0.656 2.792 14.324 1.00 80.25 87 ASN A O 1
ATOM 662 N N . THR A 1 88 ? 1.638 0.998 13.443 1.00 82.31 88 THR A N 1
ATOM 663 C CA . THR A 1 88 ? 0.668 0.861 12.346 1.00 82.31 88 THR A CA 1
ATOM 664 C C . THR A 1 88 ? 0.038 -0.526 12.348 1.00 82.31 88 THR A C 1
ATOM 666 O O . THR A 1 88 ? 0.728 -1.540 12.450 1.00 82.31 88 THR A O 1
ATOM 669 N N . THR A 1 89 ? -1.285 -0.586 12.213 1.00 88.31 89 THR A N 1
ATOM 670 C CA . THR A 1 89 ? -2.018 -1.844 12.054 1.00 88.31 89 THR A CA 1
ATOM 671 C C . THR A 1 89 ? -2.161 -2.170 10.573 1.00 88.31 89 THR A C 1
ATOM 673 O O . THR A 1 89 ? -2.859 -1.472 9.841 1.00 88.31 89 THR A O 1
ATOM 676 N N . VAL A 1 90 ? -1.543 -3.267 10.134 1.00 90.25 90 VAL A N 1
ATOM 677 C CA . VAL A 1 90 ? -1.683 -3.798 8.770 1.00 90.25 90 VAL A CA 1
ATOM 678 C C . VAL A 1 90 ? -2.316 -5.176 8.847 1.00 90.25 90 VAL A C 1
ATOM 680 O O . VAL A 1 90 ? -1.714 -6.113 9.369 1.00 90.25 90 VAL A O 1
ATOM 683 N N . ARG A 1 91 ? -3.555 -5.311 8.363 1.00 93.25 91 ARG A N 1
ATOM 684 C CA . ARG A 1 91 ? -4.310 -6.568 8.478 1.00 93.25 91 ARG A CA 1
ATOM 685 C C . ARG A 1 91 ? -5.220 -6.816 7.288 1.00 93.25 91 ARG A C 1
ATOM 687 O O . ARG A 1 91 ? -5.817 -5.892 6.759 1.00 93.25 91 ARG A O 1
ATOM 694 N N . SER A 1 92 ? -5.378 -8.077 6.898 1.00 95.81 92 SER A N 1
ATOM 695 C CA . SER A 1 92 ? -6.358 -8.490 5.879 1.00 95.81 92 SER A CA 1
ATOM 696 C C . SER A 1 92 ? -6.236 -7.772 4.524 1.00 95.81 92 SER A C 1
ATOM 698 O O . SER A 1 92 ? -7.207 -7.716 3.774 1.00 95.81 92 SER A O 1
ATOM 700 N N . ASN A 1 93 ? -5.066 -7.214 4.207 1.00 94.06 93 ASN A N 1
ATOM 701 C CA . ASN A 1 93 ? -4.769 -6.690 2.879 1.00 94.06 93 ASN A CA 1
ATOM 702 C C . ASN A 1 93 ? -4.323 -7.836 1.972 1.00 94.06 93 ASN A C 1
ATOM 704 O O . ASN A 1 93 ? -3.641 -8.763 2.417 1.00 94.06 93 ASN A O 1
ATOM 708 N N . VAL A 1 94 ? -4.683 -7.751 0.697 1.00 95.56 94 VAL A N 1
ATOM 709 C CA . VAL A 1 94 ? -4.266 -8.705 -0.328 1.00 95.56 94 VAL A CA 1
ATOM 710 C C . VAL A 1 94 ? -3.348 -7.986 -1.296 1.00 95.56 94 VAL A C 1
ATOM 712 O O . VAL A 1 94 ? -3.705 -6.949 -1.847 1.00 95.56 94 VAL A O 1
ATOM 715 N N . VAL A 1 95 ? -2.168 -8.557 -1.516 1.00 93.50 95 VAL A N 1
ATOM 716 C CA . VAL A 1 95 ? -1.172 -8.009 -2.432 1.00 93.50 95 VAL A CA 1
ATOM 717 C C . VAL A 1 95 ? -0.779 -9.066 -3.457 1.00 93.50 95 VAL A C 1
ATOM 719 O O . VAL A 1 95 ? -0.429 -10.184 -3.077 1.00 93.50 95 VAL A O 1
ATOM 722 N N . ALA A 1 96 ? -0.804 -8.722 -4.747 1.00 92.44 96 ALA A N 1
ATOM 723 C CA . ALA A 1 96 ? -0.441 -9.650 -5.818 1.00 92.44 96 ALA A CA 1
ATOM 724 C C . ALA A 1 96 ? 0.203 -8.970 -7.040 1.00 92.44 96 ALA A C 1
ATOM 726 O O . ALA A 1 96 ? -0.023 -7.802 -7.333 1.00 92.44 96 ALA A O 1
ATOM 727 N N . GLY A 1 97 ? 0.998 -9.725 -7.803 1.00 86.38 97 GLY A N 1
ATOM 728 C CA . GLY A 1 97 ? 1.449 -9.322 -9.144 1.00 86.38 97 GLY A CA 1
ATOM 729 C C . GLY A 1 97 ? 2.411 -8.128 -9.216 1.00 86.38 97 GLY A C 1
ATOM 730 O O . GLY A 1 97 ? 2.592 -7.581 -10.298 1.00 86.38 97 GLY A O 1
ATOM 731 N N . GLY A 1 98 ? 3.008 -7.698 -8.100 1.00 81.44 98 GLY A N 1
ATOM 732 C CA . GLY A 1 98 ? 4.029 -6.647 -8.094 1.00 81.44 98 GLY A CA 1
ATOM 733 C C . GLY A 1 98 ? 5.398 -7.137 -8.585 1.00 81.44 98 GLY A C 1
ATOM 734 O O . GLY A 1 98 ? 5.725 -8.314 -8.468 1.00 81.44 98 GLY A O 1
ATOM 735 N N . THR A 1 99 ? 6.216 -6.222 -9.110 1.00 79.75 99 THR A N 1
ATOM 736 C CA . THR A 1 99 ? 7.571 -6.528 -9.630 1.00 79.75 99 THR A CA 1
ATOM 737 C C . THR A 1 99 ? 8.589 -6.889 -8.547 1.00 79.75 99 THR A C 1
ATOM 739 O O . THR A 1 99 ? 9.579 -7.547 -8.850 1.00 79.75 99 TH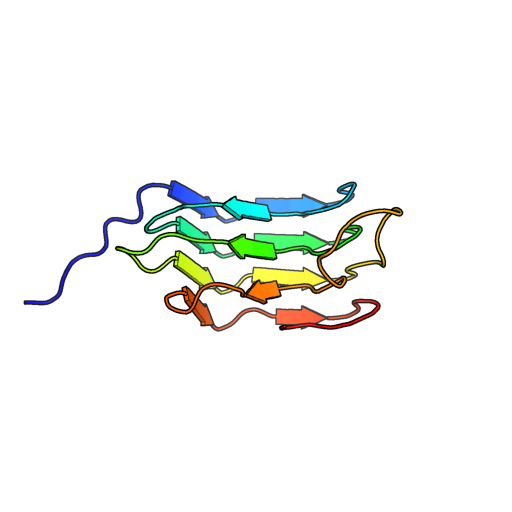R A O 1
ATOM 742 N N . ASN A 1 100 ? 8.374 -6.421 -7.316 1.00 77.31 100 ASN A N 1
ATOM 743 C CA . ASN A 1 100 ? 9.334 -6.523 -6.218 1.00 77.31 100 ASN A CA 1
ATOM 744 C C . ASN A 1 100 ? 8.673 -7.171 -4.989 1.00 77.31 100 ASN A C 1
ATOM 746 O O . ASN A 1 100 ? 8.515 -8.387 -4.955 1.00 77.31 100 ASN A O 1
ATOM 750 N N . VAL A 1 101 ? 8.296 -6.386 -3.972 1.00 83.06 101 VAL A N 1
ATOM 751 C CA . VAL A 1 101 ? 7.871 -6.910 -2.664 1.00 83.06 101 VAL A CA 1
ATOM 752 C C . VAL A 1 101 ? 6.411 -6.565 -2.384 1.00 83.06 101 VAL A C 1
ATOM 754 O O . VAL A 1 101 ? 5.924 -5.503 -2.763 1.00 83.06 101 VAL A O 1
ATOM 757 N N . GLY A 1 102 ? 5.694 -7.477 -1.723 1.00 84.62 102 GLY A N 1
ATOM 758 C CA . GLY A 1 102 ? 4.321 -7.218 -1.305 1.00 84.62 102 GLY A CA 1
ATOM 759 C C . GLY A 1 102 ? 4.235 -6.356 -0.044 1.00 84.62 102 GLY A C 1
ATOM 760 O O . GLY A 1 102 ? 3.659 -5.277 -0.069 1.00 84.62 102 GLY A O 1
ATOM 761 N N . PHE A 1 103 ? 4.864 -6.805 1.040 1.00 87.19 103 PHE A N 1
ATOM 762 C CA . PHE A 1 103 ? 4.939 -6.090 2.315 1.00 87.19 103 PHE A CA 1
ATOM 763 C C . PHE A 1 103 ? 6.415 -5.918 2.693 1.00 87.19 103 PHE A C 1
ATOM 765 O O . PHE A 1 103 ? 7.141 -6.916 2.691 1.00 87.19 103 PHE A O 1
ATOM 772 N N . TRP A 1 104 ? 6.850 -4.688 2.976 1.00 80.88 104 TRP A N 1
ATOM 773 C CA . TRP A 1 104 ? 8.224 -4.343 3.361 1.00 80.88 104 TRP A CA 1
ATOM 774 C C . TRP A 1 104 ? 8.249 -3.485 4.622 1.00 80.88 104 TRP A C 1
ATOM 776 O O . TRP A 1 104 ? 7.476 -2.500 4.673 1.00 80.88 104 TRP A O 1
#

Nearest PDB structures (foldseek):
  2w7z-assembly1_A  TM=6.371E-01  e=7.180E+00  Enterococcus faecalis
  8jle-assembly1_A  TM=2.787E-01  e=5.800E-01  Homo sapiens
  8k77-assembly1_A  TM=3.005E-01  e=1.479E+00  Homo sapiens

InterPro domains:
  IPR011050 Pectin lyase fold/virulence factor [SSF51126] (10-104)
  IPR012334 Pectin lyase fold [G3DSA:2.160.20.10] (6-104)
  IPR052387 Fibrocystin [PTHR46769] (8-104)
  IPR055401 CEMIP, beta-helix domain [PF24606] (8-70)

Secondary structure (DSSP, 8-state):
--------EEEES-EEES-SS-SEEEES-SSEEEES-EEES-BS-SEEEE--SSS-EEEES-EEE--BPPPTT-SS--EEEEE--SSEEEES-EEES-SSEEE-

Mean predicted aligned error: 6.62 Å